Protein AF-A0A177LQ51-F1 (afdb_monomer)

Mean predicted aligned error: 3.75 Å

Nearest PDB structures (foldseek):
  4hxg-assembly2_H  TM=5.142E-01  e=7.189E-01  Pyrococcus horikoshii OT3
  6jld-assembly2_C  TM=3.040E-01  e=7.978E+00  Homo sapiens
  6ntr-assembly4_D  TM=2.019E-01  e=2.722E+00  Brucella abortus

pLDDT: mean 93.56, std 9.62, range [40.28, 98.75]

Secondary structure (DSSP, 8-state):
---TTS-BTTB--TT-GGGB-TTSSEEEEE-S-EESSTTSPEEEEEEEEETTEEEEEEEEE-S--EE-TTSSEEEEEEEEEETTTEEEEEEEEEETTTTEEEEEEEEES-EEEEEEETTEEEEEESSSSS-EEEEEETTTSPEEEEEE---

Solvent-accessible surface area (backbone atoms only — not comparable to full-atom values): 8293 Å² total; per-residue (Å²): 143,75,85,82,87,60,73,32,34,75,49,68,60,80,82,46,70,65,42,39,32,83,80,69,61,36,30,51,43,72,41,83,70,37,58,78,44,96,94,40,46,36,32,19,29,29,28,44,36,39,90,94,43,64,30,56,72,44,74,39,26,36,25,44,48,29,50,25,80,82,49,46,38,32,42,32,37,31,57,44,85,38,98,89,76,42,75,34,24,28,50,28,39,36,33,66,84,81,32,33,36,38,32,35,63,61,74,43,74,39,60,40,56,72,44,28,54,99,55,35,40,32,32,26,31,25,76,91,60,85,63,40,83,40,80,42,46,70,86,78,55,59,72,65,48,77,44,79,50,58,114

Foldseek 3Di:
DDDPPDDWQADDAQPDCQQAFPVRQKGKHFDPWDAPDVVHGTWAWIWIDGPNDTWTPDGIWTDDWGAENVRQKIWTWGWDQDPVPGIWTWIWIQGNVQQKIWTFPDIAHGWTWDYHYDQWTWTWGPVPPPIDTDTDGNVPTHTPDMDHIDD

Sequence (151 aa):
MADHLHPNPWNFHNTDKELASPNLLSKLVYYDLNEIAMGAPLGGPCCLEGNGEKVKVHNWCGGPPVWHTDAQLIAIPIWKRDPAKGTIQQLGIVDVKHRELKIYSKTFRVLDLQSFDKTIVHGVDSPIYNRETVSFDIETEKVESIIKLTN

Structure (mmCIF, N/CA/C/O backbone):
data_AF-A0A177LQ51-F1
#
_entry.id   AF-A0A177LQ51-F1
#
loop_
_atom_site.group_PDB
_atom_site.id
_atom_site.type_symbol
_atom_site.label_atom_id
_atom_site.label_alt_id
_atom_site.label_comp_id
_atom_site.label_asym_id
_atom_site.label_entity_id
_atom_site.label_seq_id
_atom_site.pdbx_PDB_ins_code
_atom_site.Cartn_x
_atom_site.Cartn_y
_atom_site.Cartn_z
_atom_site.occupancy
_atom_site.B_iso_or_equiv
_atom_site.auth_seq_id
_atom_site.auth_comp_id
_atom_site.auth_asym_id
_atom_site.auth_atom_id
_atom_site.pdbx_PDB_model_num
ATOM 1 N N . MET A 1 1 ? 3.454 16.523 -21.903 1.00 41.66 1 MET A N 1
ATOM 2 C CA . MET A 1 1 ? 2.055 16.693 -21.468 1.00 41.66 1 MET A CA 1
ATOM 3 C C . MET A 1 1 ? 1.582 15.340 -20.979 1.00 41.66 1 MET A C 1
ATOM 5 O O . MET A 1 1 ? 1.382 14.460 -21.803 1.00 41.66 1 MET A O 1
ATOM 9 N N . ALA A 1 2 ? 1.537 15.144 -19.665 1.00 40.28 2 ALA A N 1
ATOM 10 C CA . ALA A 1 2 ? 0.935 13.975 -19.037 1.00 40.28 2 ALA A CA 1
ATOM 11 C C . ALA A 1 2 ? -0.026 14.505 -17.971 1.00 40.28 2 ALA A C 1
ATOM 13 O O . ALA A 1 2 ? 0.291 15.464 -17.271 1.00 40.28 2 ALA A O 1
ATOM 14 N N . A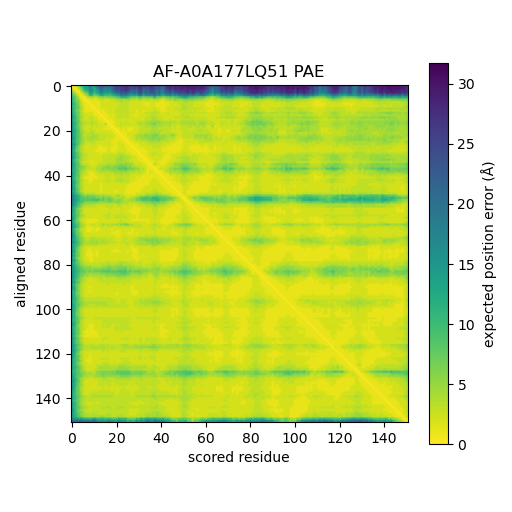SP A 1 3 ? -1.224 13.946 -17.970 1.00 43.84 3 ASP A N 1
ATOM 15 C CA . ASP A 1 3 ? -2.404 14.397 -17.245 1.00 43.84 3 ASP A CA 1
ATOM 16 C C . ASP A 1 3 ? -2.163 14.343 -15.723 1.00 43.84 3 ASP A C 1
ATOM 18 O O . ASP A 1 3 ? -2.094 13.269 -15.132 1.00 43.84 3 ASP A O 1
ATOM 22 N N . HIS A 1 4 ? -1.986 15.500 -15.078 1.00 46.41 4 HIS A N 1
ATOM 23 C CA . HIS A 1 4 ? -1.716 15.620 -13.636 1.00 46.41 4 HIS A CA 1
ATOM 24 C C . HIS A 1 4 ? -2.994 15.629 -12.775 1.00 46.41 4 HIS A C 1
ATOM 26 O O . HIS A 1 4 ? -2.972 16.141 -11.658 1.00 46.41 4 HIS A O 1
ATOM 32 N N . LEU A 1 5 ? -4.123 15.117 -13.274 1.00 63.06 5 LEU A N 1
ATOM 33 C CA . LEU A 1 5 ? -5.392 15.182 -12.539 1.00 63.06 5 LEU A CA 1
ATOM 34 C C . LEU A 1 5 ? -5.566 14.098 -11.464 1.00 63.06 5 LEU A C 1
ATOM 36 O O . LEU A 1 5 ? -6.473 14.229 -10.644 1.00 63.06 5 LEU A O 1
ATOM 40 N N . HIS A 1 6 ? -4.717 13.066 -11.439 1.00 78.81 6 HIS A N 1
ATOM 41 C CA . HIS A 1 6 ? -4.872 11.933 -10.525 1.00 78.81 6 HIS A CA 1
ATOM 42 C C . HIS A 1 6 ? -3.597 11.640 -9.716 1.00 78.81 6 HIS A C 1
ATOM 44 O O . HIS A 1 6 ? -2.491 11.748 -10.269 1.00 78.81 6 HIS A O 1
ATOM 50 N N . PRO A 1 7 ? -3.742 11.256 -8.429 1.00 91.50 7 PRO A N 1
ATOM 51 C CA . PRO A 1 7 ? -2.623 10.818 -7.603 1.00 91.50 7 PRO A CA 1
ATOM 52 C C . PRO A 1 7 ? -1.858 9.668 -8.263 1.00 91.50 7 PRO A C 1
ATOM 54 O O . PRO A 1 7 ? -2.459 8.760 -8.830 1.00 91.50 7 PRO A O 1
ATOM 57 N N . ASN A 1 8 ? -0.530 9.713 -8.206 1.00 94.88 8 ASN A N 1
ATOM 58 C CA . ASN A 1 8 ? 0.363 8.710 -8.794 1.00 94.88 8 ASN A CA 1
ATOM 59 C C . ASN A 1 8 ? 1.678 8.627 -7.993 1.00 94.88 8 ASN A C 1
ATOM 61 O O . ASN A 1 8 ? 1.906 9.478 -7.132 1.00 94.88 8 ASN A O 1
ATOM 65 N N . PRO A 1 9 ? 2.587 7.671 -8.271 1.00 96.50 9 PRO A N 1
ATOM 66 C CA . PRO A 1 9 ? 3.768 7.459 -7.431 1.00 96.50 9 PRO A CA 1
ATOM 67 C C . PRO A 1 9 ? 4.739 8.637 -7.295 1.00 96.50 9 PRO A C 1
ATOM 69 O O . PRO A 1 9 ? 5.522 8.662 -6.347 1.00 96.50 9 PRO A O 1
ATOM 72 N N . TRP A 1 10 ? 4.697 9.617 -8.200 1.00 96.31 10 TRP A N 1
ATOM 73 C CA . TRP A 1 10 ? 5.508 10.838 -8.132 1.00 96.31 10 TRP A CA 1
ATOM 74 C C . TRP A 1 10 ? 4.746 12.033 -7.558 1.00 96.31 10 TRP A C 1
ATOM 76 O O . TRP A 1 10 ? 5.365 13.037 -7.218 1.00 96.31 10 TRP A O 1
ATOM 86 N N . ASN A 1 11 ? 3.418 11.960 -7.474 1.00 94.44 11 ASN A N 1
ATOM 87 C CA . ASN A 1 11 ? 2.584 13.071 -7.042 1.00 94.44 11 ASN A CA 1
ATOM 88 C C . ASN A 1 11 ? 1.306 12.559 -6.368 1.00 94.44 11 ASN A C 1
ATOM 90 O O . ASN A 1 11 ? 0.331 12.241 -7.046 1.00 94.44 11 ASN A O 1
ATOM 94 N N . PHE A 1 12 ? 1.325 12.491 -5.040 1.00 94.69 12 PHE A N 1
ATOM 95 C CA . PHE A 1 12 ? 0.154 12.262 -4.198 1.00 94.69 12 PHE A CA 1
ATOM 96 C C . PHE A 1 12 ? 0.313 13.047 -2.893 1.00 94.69 12 PHE A C 1
ATOM 98 O O . PHE A 1 12 ? 1.432 13.332 -2.458 1.00 94.69 12 PHE A O 1
ATOM 105 N N . HIS A 1 13 ? -0.799 13.414 -2.268 1.00 93.31 13 HIS A N 1
ATOM 106 C CA . HIS A 1 13 ? -0.825 14.288 -1.106 1.00 93.31 13 HIS A CA 1
ATOM 107 C C . HIS A 1 13 ? -1.854 13.830 -0.068 1.00 93.31 13 HIS A C 1
ATOM 109 O O . HIS A 1 13 ? -2.876 13.231 -0.383 1.00 93.31 13 HIS A O 1
ATOM 115 N N . ASN A 1 14 ? -1.639 14.189 1.201 1.00 94.38 14 ASN A N 1
ATOM 116 C CA . ASN A 1 14 ? -2.536 13.836 2.314 1.00 94.38 14 ASN A CA 1
ATOM 117 C C . ASN A 1 14 ? -3.963 14.408 2.204 1.00 94.38 14 ASN A C 1
ATOM 119 O O . ASN A 1 14 ? -4.811 14.118 3.048 1.00 94.38 14 ASN A O 1
ATOM 123 N N . THR A 1 15 ? -4.213 15.268 1.219 1.00 92.00 15 THR A N 1
ATOM 124 C CA . THR A 1 15 ? -5.526 15.853 0.918 1.00 92.00 15 THR A CA 1
ATOM 125 C C . THR A 1 15 ? -6.290 15.082 -0.154 1.00 92.00 15 THR A C 1
ATOM 127 O O . THR A 1 15 ? -7.453 15.407 -0.394 1.00 92.00 15 THR A O 1
ATOM 130 N N . ASP A 1 16 ? -5.660 14.098 -0.799 1.00 91.44 16 ASP A N 1
ATOM 131 C CA . ASP A 1 16 ? -6.308 13.291 -1.827 1.00 91.44 16 ASP A CA 1
ATOM 132 C C . ASP A 1 16 ? -7.360 12.386 -1.177 1.00 91.44 16 ASP A C 1
ATOM 134 O O . ASP A 1 16 ? -7.158 11.813 -0.099 1.00 91.44 16 ASP A O 1
ATOM 138 N N . LYS A 1 17 ? -8.524 12.282 -1.822 1.00 88.69 17 LYS A N 1
ATOM 139 C CA . LYS A 1 17 ? -9.688 11.576 -1.263 1.00 88.69 17 LYS A CA 1
ATOM 140 C C . LYS A 1 17 ? -9.431 10.077 -1.154 1.00 88.69 17 LYS A C 1
ATOM 142 O O . LYS A 1 17 ? -9.984 9.423 -0.279 1.00 88.69 17 LYS A O 1
ATOM 147 N N . GLU A 1 18 ? -8.567 9.568 -2.018 1.00 87.00 18 GLU A N 1
ATOM 148 C CA . GLU A 1 18 ? -8.148 8.182 -2.149 1.00 87.00 18 GLU A CA 1
ATOM 149 C C . GLU A 1 18 ? -7.387 7.680 -0.910 1.00 87.00 18 GLU A C 1
ATOM 151 O O . GLU A 1 18 ? -7.347 6.476 -0.668 1.00 87.00 18 GLU A O 1
ATOM 156 N N . LEU A 1 19 ? -6.828 8.575 -0.080 1.00 90.94 19 LEU A N 1
ATOM 157 C CA . LEU A 1 19 ? -6.210 8.186 1.193 1.00 90.94 19 LEU A CA 1
ATOM 158 C C . LEU A 1 19 ? -7.239 7.951 2.305 1.00 90.94 19 LEU A C 1
ATOM 160 O O . LEU A 1 19 ? -6.914 7.285 3.295 1.00 90.94 19 LEU A O 1
ATOM 164 N N . ALA A 1 20 ? -8.461 8.471 2.168 1.00 94.38 20 ALA A N 1
ATOM 165 C CA . ALA A 1 20 ? -9.538 8.229 3.115 1.00 94.38 20 ALA A CA 1
ATOM 166 C C . ALA A 1 20 ? -10.234 6.894 2.826 1.00 94.38 20 ALA A C 1
ATOM 168 O O . ALA A 1 20 ? -10.469 6.514 1.681 1.00 94.38 20 ALA A O 1
ATOM 169 N N . SER A 1 21 ? -10.594 6.191 3.894 1.00 94.12 21 SER A N 1
ATOM 170 C CA . SER A 1 21 ? -11.406 4.980 3.812 1.00 94.12 21 SER A CA 1
ATOM 171 C C . SER A 1 21 ? -12.768 5.250 3.155 1.00 94.12 21 SER A C 1
ATOM 173 O O . SER A 1 21 ? -13.337 6.326 3.357 1.00 94.12 21 SER A O 1
ATOM 175 N N . PRO A 1 22 ? -13.360 4.263 2.454 1.00 92.88 22 PRO A N 1
ATOM 176 C CA . PRO A 1 22 ? -14.696 4.390 1.864 1.00 92.88 22 PRO A CA 1
ATOM 177 C C . PRO A 1 22 ? -15.802 4.826 2.840 1.00 92.88 22 PRO A C 1
ATOM 179 O O . PRO A 1 22 ? -16.771 5.459 2.432 1.00 92.88 22 PRO A O 1
ATOM 182 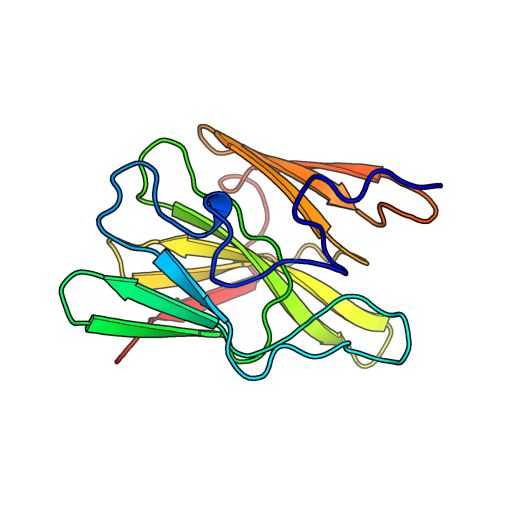N N . ASN A 1 23 ? -15.664 4.505 4.132 1.00 91.94 23 ASN A N 1
ATOM 183 C CA . ASN A 1 23 ? -16.613 4.884 5.186 1.00 91.94 23 ASN A CA 1
ATOM 184 C C . ASN A 1 23 ? -16.240 6.184 5.928 1.00 91.94 23 ASN A C 1
ATOM 186 O O . ASN A 1 23 ? -16.960 6.583 6.841 1.00 91.94 23 ASN A O 1
ATOM 190 N N . LEU A 1 24 ? -15.136 6.837 5.544 1.00 90.94 24 LEU A N 1
ATOM 191 C CA . LEU A 1 24 ? -14.616 8.089 6.105 1.00 90.94 24 LEU A CA 1
ATOM 192 C C . LEU A 1 24 ? -14.233 8.041 7.598 1.00 90.94 24 LEU A C 1
ATOM 194 O O . LEU A 1 24 ? -14.044 9.091 8.211 1.00 90.94 24 LEU A O 1
ATOM 198 N N . LEU A 1 25 ? -14.087 6.852 8.192 1.00 92.38 25 LEU A N 1
ATOM 199 C CA . LEU A 1 25 ? -13.728 6.698 9.612 1.00 92.38 25 LEU A CA 1
ATOM 200 C C . LEU A 1 25 ? -12.216 6.732 9.857 1.00 92.38 25 LEU A C 1
ATOM 202 O O . LEU A 1 25 ? -11.764 7.118 10.937 1.00 92.38 25 LEU A O 1
ATOM 206 N N . SER A 1 26 ? -11.446 6.339 8.845 1.00 93.94 26 SER A N 1
ATOM 207 C CA . SER A 1 26 ? -9.987 6.269 8.889 1.00 93.94 26 SER A CA 1
ATOM 208 C C . SER A 1 26 ? -9.364 6.850 7.622 1.00 93.94 26 SER A C 1
ATOM 210 O O . SER A 1 26 ? -9.998 6.896 6.566 1.00 93.94 26 SER A O 1
ATOM 212 N N . LYS A 1 27 ? -8.099 7.256 7.703 1.00 95.94 27 LYS A N 1
ATOM 213 C CA . LYS A 1 27 ? -7.286 7.677 6.559 1.00 95.94 27 LYS A CA 1
ATOM 214 C C . LYS A 1 27 ? -5.829 7.272 6.742 1.00 95.94 27 LYS A C 1
ATOM 216 O O . LYS A 1 27 ? -5.356 7.138 7.870 1.00 95.94 27 LYS A O 1
ATOM 221 N N . LEU A 1 28 ? -5.112 7.123 5.637 1.00 96.50 28 LEU A N 1
ATOM 222 C CA . LEU A 1 28 ? -3.654 7.085 5.667 1.00 96.50 28 LEU A CA 1
ATOM 223 C C . LEU A 1 28 ? -3.087 8.504 5.635 1.00 96.50 28 LEU A C 1
ATOM 225 O O . LEU A 1 28 ? -3.606 9.378 4.945 1.00 96.50 28 LEU A O 1
ATOM 229 N N . VAL A 1 29 ? -2.017 8.726 6.392 1.00 96.81 29 VAL A N 1
ATOM 230 C CA . VAL A 1 29 ? -1.291 9.996 6.438 1.00 96.81 29 VAL A CA 1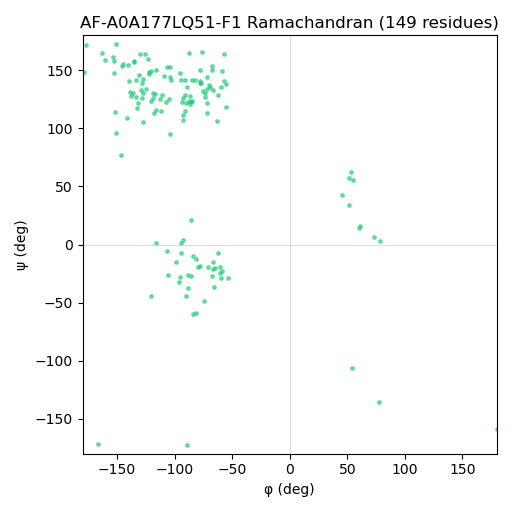
ATOM 231 C C . VAL A 1 29 ? 0.193 9.720 6.287 1.00 96.81 29 VAL A C 1
ATOM 233 O O . VAL A 1 29 ? 0.793 8.988 7.078 1.00 96.81 29 VAL A O 1
ATOM 236 N N . TYR A 1 30 ? 0.777 10.316 5.257 1.00 97.31 30 TYR A N 1
ATOM 237 C CA . TYR A 1 30 ? 2.202 10.269 4.983 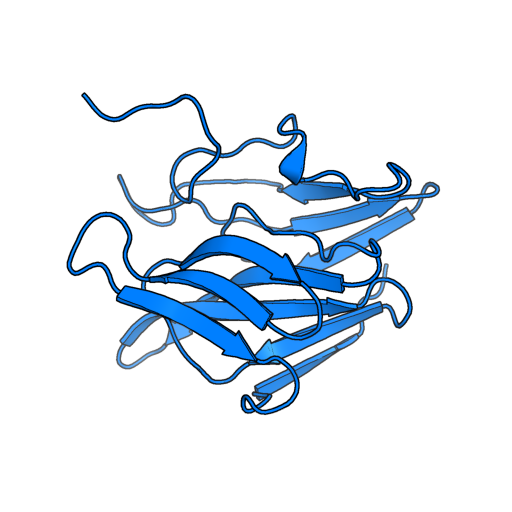1.00 97.31 30 TYR A CA 1
ATOM 238 C C . TYR A 1 30 ? 2.906 11.442 5.655 1.00 97.31 30 TYR A C 1
ATOM 240 O O . TYR A 1 30 ? 2.402 12.565 5.694 1.00 97.31 30 TYR A O 1
ATOM 248 N N . TYR A 1 31 ? 4.089 11.168 6.178 1.00 95.9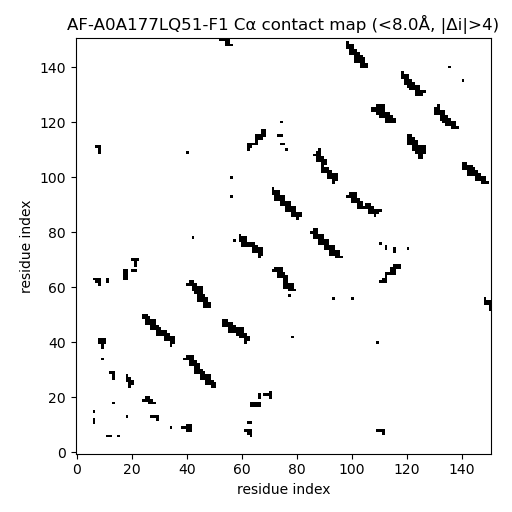4 31 TYR A N 1
ATOM 249 C CA . TYR A 1 31 ? 4.965 12.130 6.828 1.00 95.94 31 TYR A CA 1
ATOM 250 C C . TYR A 1 31 ? 6.299 12.133 6.098 1.00 95.94 31 TYR A C 1
ATOM 252 O O . TYR A 1 31 ? 6.684 11.102 5.551 1.00 95.94 31 TYR A O 1
ATOM 260 N N . ASP A 1 32 ? 6.975 13.282 6.070 1.00 94.69 32 ASP A N 1
ATOM 261 C CA . ASP A 1 32 ? 8.290 13.446 5.437 1.00 94.69 32 ASP A CA 1
ATOM 262 C C . ASP A 1 32 ? 8.366 12.789 4.046 1.00 94.69 32 ASP A C 1
ATOM 264 O O . ASP A 1 32 ? 9.328 12.093 3.708 1.00 94.69 32 ASP A O 1
ATOM 268 N N . LEU A 1 33 ? 7.304 12.971 3.255 1.00 94.56 33 LEU A N 1
ATOM 269 C CA . LEU A 1 33 ? 7.173 12.386 1.930 1.00 94.56 33 LEU A CA 1
ATOM 270 C C . LEU A 1 33 ? 8.128 13.105 0.977 1.00 94.56 33 LEU A C 1
ATOM 272 O O . LEU A 1 33 ? 7.958 14.288 0.697 1.00 94.56 33 LEU A O 1
ATOM 276 N N . ASN A 1 34 ? 9.139 12.389 0.498 1.00 94.81 34 ASN A N 1
ATOM 277 C CA . ASN A 1 34 ? 10.185 12.937 -0.357 1.00 94.81 34 ASN A CA 1
ATOM 278 C C . ASN A 1 34 ? 10.461 11.988 -1.523 1.00 94.81 34 ASN A C 1
ATOM 280 O O . ASN A 1 34 ? 10.210 10.786 -1.424 1.00 94.81 34 ASN A O 1
ATOM 284 N N . GLU A 1 35 ? 11.014 12.504 -2.617 1.00 95.25 35 GLU A N 1
ATOM 285 C CA . GLU A 1 35 ? 11.516 11.649 -3.693 1.00 95.25 35 GLU A CA 1
ATOM 286 C C . GLU A 1 35 ? 12.622 10.721 -3.158 1.00 95.25 35 GLU A C 1
ATOM 288 O O . GLU A 1 35 ? 13.527 11.157 -2.443 1.00 95.25 35 GLU A O 1
ATOM 293 N N . ILE A 1 36 ? 12.587 9.433 -3.517 1.00 91.62 36 ILE A N 1
ATOM 294 C CA . ILE A 1 36 ? 13.618 8.470 -3.077 1.00 91.62 36 ILE A CA 1
ATOM 295 C C . ILE A 1 36 ? 15.006 8.762 -3.679 1.00 91.62 36 ILE A C 1
ATOM 297 O O . ILE A 1 36 ? 16.025 8.285 -3.173 1.00 91.62 36 ILE A O 1
ATOM 301 N N . ALA A 1 37 ? 15.021 9.501 -4.787 1.00 89.81 37 ALA A N 1
ATOM 302 C CA . ALA A 1 37 ? 16.152 10.067 -5.511 1.00 89.81 37 ALA A CA 1
ATOM 303 C C . ALA A 1 37 ? 15.605 11.163 -6.443 1.00 89.81 37 ALA A C 1
ATOM 305 O O . ALA A 1 37 ? 14.409 11.192 -6.701 1.00 89.81 37 ALA A O 1
ATOM 306 N N . MET A 1 38 ? 16.460 12.031 -6.982 1.00 89.25 38 MET A N 1
ATOM 307 C CA . MET A 1 38 ? 16.024 13.127 -7.858 1.00 89.25 38 MET A CA 1
ATOM 308 C C . MET A 1 38 ? 15.197 12.617 -9.055 1.00 89.25 38 MET A C 1
ATOM 310 O O . MET A 1 38 ? 15.704 11.842 -9.869 1.00 89.25 38 MET A O 1
ATOM 314 N N . GLY A 1 39 ? 13.933 13.044 -9.146 1.00 89.62 39 GLY A N 1
ATOM 315 C CA . GLY A 1 39 ? 12.975 12.628 -10.180 1.00 89.62 39 GLY A CA 1
ATOM 316 C C . GLY A 1 39 ? 12.427 11.202 -10.026 1.00 89.62 39 GLY A C 1
ATOM 317 O O . GLY A 1 39 ? 11.736 10.694 -10.914 1.00 89.62 39 GLY A O 1
ATOM 318 N N . ALA A 1 40 ? 12.746 10.523 -8.925 1.00 92.94 40 ALA A N 1
ATOM 319 C CA . ALA A 1 40 ? 12.216 9.208 -8.598 1.00 92.94 40 ALA A CA 1
ATOM 320 C C . ALA A 1 40 ? 10.884 9.327 -7.829 1.00 92.94 40 ALA A C 1
ATOM 322 O O . ALA A 1 40 ? 10.558 10.403 -7.328 1.00 92.94 40 ALA A O 1
ATOM 323 N N . PRO A 1 41 ? 10.104 8.236 -7.718 1.00 96.56 41 PRO A N 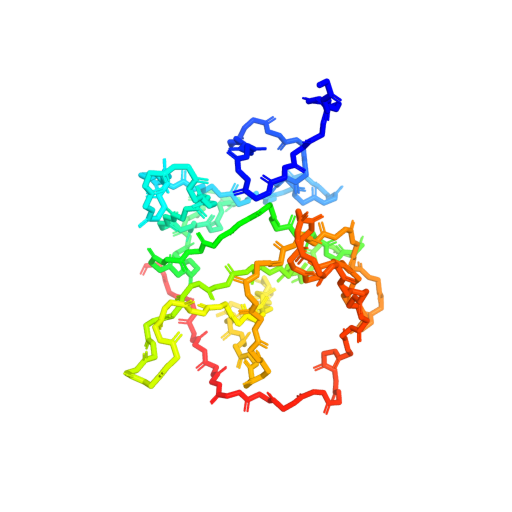1
ATOM 324 C CA . PRO A 1 41 ? 8.852 8.254 -6.970 1.00 96.56 41 PRO A CA 1
ATOM 325 C C . PRO A 1 41 ? 9.030 8.673 -5.507 1.00 96.56 41 PRO A C 1
ATOM 327 O O . PRO A 1 41 ? 10.124 8.606 -4.937 1.00 96.56 41 PRO A O 1
ATOM 330 N N . LEU A 1 42 ? 7.920 9.034 -4.874 1.00 97.56 42 LEU A N 1
ATOM 331 C CA . LEU A 1 42 ? 7.890 9.459 -3.485 1.00 97.56 42 LEU A CA 1
ATOM 332 C C . LEU A 1 42 ? 7.964 8.269 -2.514 1.00 97.56 42 LEU A C 1
ATOM 334 O O . LEU A 1 42 ? 7.491 7.156 -2.779 1.00 97.56 42 LEU A O 1
ATOM 338 N N . GLY A 1 43 ? 8.541 8.521 -1.343 1.00 97.50 43 GLY A N 1
ATOM 339 C CA . GLY A 1 43 ? 8.543 7.598 -0.223 1.00 97.50 43 GLY A CA 1
ATOM 340 C C . GLY A 1 43 ? 8.654 8.312 1.120 1.00 97.50 43 GLY A C 1
ATOM 341 O O . GLY A 1 43 ? 9.306 9.347 1.232 1.00 97.50 43 GLY A O 1
ATOM 342 N N . GLY A 1 44 ? 8.028 7.750 2.150 1.00 97.50 44 GLY A N 1
ATOM 343 C CA . GLY A 1 44 ? 8.092 8.298 3.506 1.00 97.50 44 GLY A CA 1
ATOM 344 C C . GLY A 1 44 ? 7.354 7.439 4.533 1.00 97.50 44 GLY A C 1
ATOM 345 O O . GLY A 1 44 ? 6.683 6.470 4.158 1.00 97.50 44 GLY A O 1
ATOM 346 N N . PRO A 1 45 ? 7.481 7.749 5.833 1.00 97.75 45 PRO A N 1
ATOM 347 C CA . PRO A 1 45 ? 6.671 7.127 6.870 1.00 97.75 45 PRO A CA 1
ATOM 348 C C . PRO A 1 45 ? 5.172 7.306 6.619 1.00 97.75 45 PRO A C 1
ATOM 350 O O . PRO A 1 45 ? 4.717 8.380 6.233 1.00 97.75 45 PRO A O 1
ATOM 353 N N . CYS A 1 46 ? 4.390 6.267 6.900 1.00 97.69 46 CYS A N 1
ATOM 354 C CA . CYS A 1 46 ? 2.935 6.305 6.776 1.00 97.69 46 CYS A CA 1
ATOM 355 C C . CYS A 1 46 ? 2.272 5.827 8.069 1.00 97.69 46 CYS A C 1
ATOM 357 O O . CYS A 1 46 ? 2.716 4.853 8.686 1.00 97.69 46 CYS A O 1
ATOM 359 N N . CYS A 1 47 ? 1.205 6.512 8.474 1.00 97.25 47 CYS A N 1
ATOM 360 C CA . CYS A 1 47 ? 0.373 6.153 9.616 1.00 97.25 47 CYS A CA 1
ATOM 361 C C . CYS A 1 47 ? -1.084 5.969 9.189 1.00 97.25 47 CYS A C 1
ATOM 363 O O . CYS A 1 47 ? -1.576 6.679 8.316 1.00 97.25 47 CYS A O 1
ATOM 365 N N . LEU A 1 48 ? -1.772 5.046 9.852 1.00 96.62 48 LEU A N 1
ATOM 366 C CA . LEU A 1 48 ? -3.220 4.924 9.830 1.00 96.62 48 LEU A CA 1
ATOM 367 C C . LEU A 1 48 ? -3.791 5.776 10.965 1.00 96.62 48 LEU A C 1
ATOM 369 O O . LEU A 1 48 ? -3.444 5.572 12.128 1.00 96.62 48 LEU A O 1
ATOM 373 N N . GLU A 1 49 ? -4.652 6.727 10.622 1.00 95.19 49 GLU A N 1
ATOM 374 C CA . GLU A 1 49 ? -5.303 7.633 11.567 1.00 95.19 49 GLU A CA 1
ATOM 375 C C . GLU A 1 49 ? -6.819 7.457 11.512 1.00 95.19 49 GLU A C 1
ATOM 377 O O . GLU A 1 49 ? -7.408 7.474 10.431 1.00 95.19 49 GLU A O 1
ATOM 382 N N . GLY A 1 50 ? -7.455 7.301 12.672 1.00 90.06 50 GLY A N 1
ATOM 383 C CA . GLY A 1 50 ? -8.903 7.122 12.791 1.00 90.06 50 GLY A CA 1
ATOM 384 C C . GLY A 1 50 ? -9.338 7.011 14.250 1.00 90.06 50 GLY A C 1
ATOM 385 O O . GLY A 1 50 ? -8.576 6.540 15.091 1.00 90.06 50 GLY A O 1
ATOM 386 N N . ASN A 1 51 ? -10.551 7.472 14.573 1.00 83.06 51 ASN A N 1
ATOM 387 C CA . ASN A 1 51 ? -11.128 7.425 15.931 1.00 83.06 51 ASN A CA 1
ATOM 388 C C . ASN A 1 51 ? -10.226 7.996 17.053 1.00 83.06 51 ASN A C 1
ATOM 390 O O . ASN A 1 51 ? -10.251 7.513 18.181 1.00 83.06 51 ASN A O 1
ATOM 394 N N . GLY A 1 52 ? -9.428 9.027 16.752 1.00 83.31 52 GLY A N 1
ATOM 395 C CA . GLY A 1 52 ? -8.508 9.649 17.716 1.00 83.31 52 GLY A CA 1
ATOM 396 C C . GLY A 1 52 ? -7.210 8.871 17.955 1.00 83.31 52 GLY A C 1
ATOM 397 O O . GLY A 1 52 ? -6.388 9.295 18.763 1.00 83.31 52 GLY A O 1
ATOM 398 N N . GLU A 1 53 ? -7.000 7.765 17.242 1.00 89.00 53 GLU A N 1
ATOM 399 C CA . GLU A 1 53 ? -5.773 6.982 17.287 1.00 89.00 53 GLU A CA 1
ATOM 400 C C . GLU A 1 53 ? -4.908 7.210 16.047 1.00 89.00 53 GLU A C 1
ATOM 402 O O . GLU A 1 53 ? -5.398 7.503 14.952 1.00 89.00 53 GLU A O 1
ATOM 407 N N . LYS A 1 54 ? -3.600 7.027 16.238 1.00 94.06 54 LYS A N 1
ATOM 408 C CA . LYS A 1 54 ? -2.587 7.058 15.190 1.00 94.06 54 LYS A CA 1
ATOM 409 C C . LYS A 1 54 ? -1.681 5.848 15.354 1.00 94.06 54 LYS A C 1
ATOM 411 O O . LYS A 1 54 ? -0.973 5.746 16.350 1.00 94.06 54 LYS A O 1
ATOM 416 N N . VAL A 1 55 ? -1.675 4.983 14.346 1.00 95.31 55 VAL A N 1
ATOM 417 C CA . VAL A 1 55 ? -0.872 3.760 14.316 1.00 95.31 55 VAL A CA 1
ATOM 418 C C . VAL A 1 55 ? 0.123 3.864 13.167 1.00 95.31 55 VAL A C 1
ATOM 420 O O . VAL A 1 55 ? -0.265 4.146 12.032 1.00 95.31 55 VAL A O 1
ATOM 423 N N . LYS A 1 56 ? 1.411 3.616 13.407 1.00 97.25 56 LYS A N 1
ATOM 424 C CA . LYS A 1 56 ? 2.397 3.602 12.318 1.00 97.25 56 LYS A CA 1
ATOM 425 C C . LYS A 1 56 ? 2.240 2.336 11.475 1.00 97.25 56 LYS A C 1
ATOM 427 O O . LYS A 1 56 ? 2.318 1.240 12.016 1.00 97.25 56 LYS A O 1
ATOM 432 N N . VAL A 1 57 ? 2.099 2.489 10.158 1.00 97.69 57 VAL A N 1
ATOM 433 C CA . VAL A 1 57 ? 2.045 1.369 9.204 1.00 97.69 57 VAL A CA 1
ATOM 434 C C . VAL A 1 57 ? 3.455 0.887 8.878 1.00 97.69 57 VAL A C 1
ATOM 436 O O . VAL A 1 57 ? 3.796 -0.266 9.122 1.00 97.69 57 VAL A O 1
ATOM 439 N N . HIS A 1 58 ? 4.302 1.774 8.352 1.00 97.94 58 HIS A N 1
ATOM 440 C CA . HIS A 1 58 ? 5.692 1.463 8.020 1.00 97.94 58 HIS A CA 1
ATOM 441 C C . HIS A 1 58 ? 6.520 2.752 7.903 1.00 97.94 58 HIS A C 1
ATOM 443 O O . HIS A 1 58 ? 5.978 3.840 7.705 1.00 97.94 58 HIS A O 1
ATOM 449 N N . ASN A 1 59 ? 7.846 2.640 8.032 1.00 97.06 59 ASN A N 1
ATOM 450 C CA . ASN A 1 59 ? 8.753 3.796 7.966 1.00 97.06 59 ASN A CA 1
ATOM 451 C C . ASN A 1 59 ? 9.018 4.279 6.530 1.00 97.06 59 ASN A C 1
ATOM 453 O O . ASN A 1 59 ? 9.522 5.381 6.347 1.00 97.06 59 ASN A O 1
ATOM 457 N N . TRP A 1 60 ? 8.750 3.447 5.522 1.00 97.38 60 TRP A N 1
ATOM 458 C CA . TRP A 1 60 ? 9.103 3.746 4.135 1.00 97.38 60 TRP A CA 1
ATOM 459 C C . TRP A 1 60 ? 8.068 3.173 3.163 1.00 97.38 60 TRP A C 1
ATOM 461 O O . TRP A 1 60 ? 8.247 2.108 2.574 1.00 97.38 60 TRP A O 1
ATOM 471 N N . CYS A 1 61 ? 6.934 3.857 3.068 1.00 98.25 61 CYS A N 1
ATOM 472 C CA . CYS A 1 61 ? 5.854 3.547 2.139 1.00 98.25 61 CYS A CA 1
ATOM 473 C C . CYS A 1 61 ? 6.004 4.373 0.863 1.00 98.25 61 CYS A C 1
ATOM 475 O O . CYS A 1 61 ? 6.356 5.548 0.936 1.00 98.25 61 CYS A O 1
ATOM 477 N N . GLY A 1 62 ? 5.699 3.772 -0.283 1.00 97.44 62 GLY A N 1
ATOM 478 C CA . GLY A 1 62 ? 5.339 4.496 -1.501 1.00 97.44 62 GLY A CA 1
ATOM 479 C C . GLY A 1 62 ? 3.831 4.751 -1.550 1.00 97.44 62 GLY A C 1
ATOM 480 O O . GLY A 1 62 ? 3.112 4.468 -0.587 1.00 97.44 62 GLY A O 1
ATOM 481 N N . GLY A 1 63 ? 3.340 5.265 -2.671 1.00 94.50 63 GLY A N 1
ATOM 482 C CA . GLY A 1 63 ? 1.915 5.514 -2.857 1.00 94.50 63 GLY A CA 1
ATOM 483 C C . GLY A 1 63 ? 1.534 5.802 -4.312 1.00 94.50 63 GLY A C 1
ATOM 484 O O . GLY A 1 63 ? 2.390 5.655 -5.183 1.00 94.50 63 GLY A O 1
ATOM 485 N N . PRO A 1 64 ? 0.274 6.208 -4.551 1.00 95.38 64 PRO A N 1
ATOM 486 C CA . PRO A 1 64 ? -0.798 6.232 -3.554 1.00 95.38 64 PRO A CA 1
ATOM 487 C C . PRO A 1 64 ? -1.206 4.807 -3.111 1.00 95.38 64 PRO A C 1
ATOM 489 O O . PRO A 1 64 ? -0.991 3.838 -3.843 1.00 95.38 64 PRO A O 1
ATOM 492 N N . PRO A 1 65 ? -1.741 4.644 -1.890 1.00 97.12 65 PRO A N 1
ATOM 493 C CA . PRO A 1 65 ? -2.356 3.394 -1.459 1.00 97.12 65 PRO A CA 1
ATOM 494 C C . PRO A 1 65 ? -3.750 3.241 -2.085 1.00 97.12 65 PRO A C 1
ATOM 496 O O . PRO A 1 65 ? -4.338 4.217 -2.545 1.00 97.12 65 PRO A O 1
ATOM 499 N N . VAL A 1 66 ? -4.317 2.035 -2.033 1.00 97.44 66 VAL A N 1
ATOM 500 C CA . VAL A 1 66 ? -5.720 1.796 -2.410 1.00 97.44 66 VAL A CA 1
ATOM 501 C C . VAL A 1 66 ? -6.460 1.054 -1.305 1.00 97.44 66 VAL A C 1
ATOM 503 O O . VAL A 1 66 ? -5.994 0.041 -0.779 1.00 97.44 66 VAL A O 1
ATOM 506 N N . TRP A 1 67 ? -7.628 1.573 -0.939 1.00 97.88 67 TRP A N 1
ATOM 507 C CA . TRP A 1 67 ? -8.527 0.923 0.006 1.00 97.88 67 TRP A CA 1
ATOM 508 C C . TRP A 1 67 ? -9.295 -0.205 -0.667 1.00 97.88 67 TRP A C 1
ATOM 510 O O . TRP A 1 67 ? -9.781 -0.056 -1.789 1.00 97.88 67 TRP A O 1
ATOM 520 N N . HIS A 1 68 ? -9.467 -1.308 0.056 1.00 97.44 68 HIS A N 1
ATOM 521 C CA . HIS A 1 68 ? -10.463 -2.300 -0.307 1.00 97.44 68 HIS A CA 1
ATOM 522 C C . HIS A 1 68 ? -11.874 -1.724 -0.131 1.00 97.44 68 HIS A C 1
ATOM 524 O O . HIS A 1 68 ? -12.121 -0.891 0.749 1.00 97.44 68 HIS A O 1
ATOM 530 N N . THR A 1 69 ? -12.823 -2.190 -0.944 1.00 92.31 69 THR A N 1
ATOM 531 C CA . THR A 1 69 ? -14.193 -1.650 -1.001 1.00 92.31 69 THR A CA 1
ATOM 532 C C . THR A 1 69 ? -14.963 -1.703 0.325 1.00 92.31 69 THR A C 1
ATOM 534 O O . THR A 1 69 ? -15.891 -0.924 0.518 1.00 92.31 69 THR A O 1
ATOM 537 N N . ASP A 1 70 ? -14.588 -2.590 1.252 1.00 93.00 70 ASP A N 1
ATOM 538 C CA . ASP A 1 70 ? -15.210 -2.719 2.583 1.00 93.00 70 ASP A CA 1
ATOM 539 C C . ASP A 1 70 ? -14.527 -1.888 3.690 1.00 93.00 70 ASP A C 1
ATOM 541 O O . ASP A 1 70 ? -14.912 -1.972 4.861 1.00 93.00 70 ASP A O 1
ATOM 545 N N . ALA A 1 71 ? -13.513 -1.092 3.333 1.00 93.31 71 ALA A N 1
ATOM 546 C CA . ALA A 1 71 ? -12.709 -0.285 4.248 1.00 93.31 71 ALA A CA 1
ATOM 547 C C . ALA A 1 71 ? -11.939 -1.069 5.337 1.00 93.31 71 ALA A C 1
ATOM 549 O O . ALA A 1 71 ? -11.479 -0.460 6.303 1.00 93.31 71 ALA A O 1
ATOM 550 N N . GLN A 1 72 ? -11.796 -2.396 5.227 1.00 94.69 72 GLN A N 1
ATOM 551 C CA . GLN A 1 72 ? -11.075 -3.217 6.214 1.00 94.69 72 GLN A CA 1
ATOM 552 C C . GLN A 1 72 ? -9.617 -3.467 5.840 1.00 94.69 72 GLN A C 1
ATOM 554 O O . GLN A 1 72 ? -8.784 -3.666 6.726 1.00 94.69 72 GLN A O 1
ATOM 559 N N . LEU A 1 73 ? -9.311 -3.456 4.543 1.00 97.56 73 LEU A N 1
ATOM 560 C CA . LEU A 1 73 ? -7.975 -3.715 4.025 1.00 97.56 73 LEU A CA 1
ATOM 561 C C . LEU A 1 73 ? -7.457 -2.525 3.220 1.00 97.56 73 LEU A C 1
ATOM 563 O O . LEU A 1 73 ? -8.224 -1.808 2.575 1.00 97.56 73 LEU A O 1
ATOM 567 N N . ILE A 1 74 ? -6.139 -2.344 3.230 1.00 98.19 74 ILE A N 1
ATOM 568 C CA . ILE A 1 74 ? -5.459 -1.323 2.433 1.00 98.19 74 ILE A CA 1
ATOM 569 C C . ILE A 1 74 ? -4.264 -1.955 1.747 1.00 98.19 74 ILE A C 1
ATOM 571 O O . ILE A 1 74 ? -3.417 -2.541 2.420 1.00 98.19 74 ILE A O 1
ATOM 575 N N . ALA A 1 75 ? -4.168 -1.798 0.434 1.00 98.56 75 ALA A N 1
ATOM 576 C CA . ALA A 1 75 ? -2.969 -2.143 -0.304 1.00 98.56 75 ALA A CA 1
ATOM 577 C C . ALA A 1 75 ? -2.047 -0.926 -0.393 1.00 98.56 75 ALA A C 1
ATOM 579 O O . ALA A 1 75 ? -2.473 0.168 -0.763 1.00 98.56 75 ALA A O 1
ATOM 580 N N . ILE A 1 76 ? -0.783 -1.112 -0.021 1.00 98.50 76 ILE A N 1
ATOM 581 C CA . ILE A 1 76 ? 0.199 -0.034 0.081 1.00 98.50 76 ILE A CA 1
ATOM 582 C C . ILE A 1 76 ? 1.560 -0.489 -0.467 1.00 98.50 76 ILE A C 1
ATOM 584 O O . ILE A 1 76 ? 2.047 -1.556 -0.082 1.00 98.50 76 ILE A O 1
ATOM 588 N N . PRO A 1 77 ? 2.211 0.290 -1.350 1.00 98.44 77 PRO A N 1
ATOM 589 C CA . PRO A 1 77 ? 3.575 -0.003 -1.772 1.00 98.44 77 PRO A CA 1
ATOM 590 C C . PRO A 1 77 ? 4.560 0.221 -0.622 1.00 98.44 77 PRO A C 1
ATOM 592 O O . PRO A 1 77 ? 4.510 1.244 0.062 1.00 98.44 77 PRO A O 1
ATOM 595 N N . ILE A 1 78 ? 5.500 -0.701 -0.427 1.00 98.44 78 ILE A N 1
ATOM 596 C CA . ILE A 1 78 ? 6.540 -0.599 0.603 1.00 98.44 78 ILE A CA 1
ATOM 597 C C . ILE A 1 78 ? 7.907 -0.631 -0.058 1.00 98.44 78 ILE A C 1
ATOM 599 O O . ILE A 1 78 ? 8.241 -1.582 -0.761 1.00 98.44 78 ILE A O 1
ATOM 603 N N . TRP A 1 79 ? 8.709 0.401 0.193 1.00 97.88 79 TRP A N 1
ATOM 604 C CA . TRP A 1 79 ? 10.087 0.464 -0.271 1.00 97.88 79 TRP A CA 1
ATOM 605 C C . TRP A 1 79 ? 10.995 -0.412 0.592 1.00 97.88 79 TRP A C 1
ATOM 607 O O . TRP A 1 79 ? 10.914 -0.411 1.823 1.00 97.88 79 TRP A O 1
ATOM 617 N N . LYS A 1 80 ? 11.917 -1.118 -0.061 1.00 95.75 80 LYS A N 1
ATOM 618 C CA . LYS A 1 80 ? 12.938 -1.948 0.580 1.00 95.75 80 LYS A CA 1
ATOM 619 C C . LYS A 1 80 ? 14.270 -1.790 -0.142 1.00 95.75 80 LYS A C 1
ATOM 621 O O . LYS A 1 80 ? 14.328 -1.708 -1.369 1.00 95.75 80 LYS A O 1
ATOM 626 N N . ARG A 1 81 ? 15.359 -1.756 0.631 1.00 95.06 81 ARG A N 1
ATOM 627 C CA . ARG A 1 81 ? 16.716 -1.896 0.094 1.00 95.06 81 ARG A CA 1
ATOM 628 C C . ARG A 1 81 ? 17.037 -3.381 -0.027 1.00 95.06 81 ARG A C 1
ATOM 630 O O . ARG A 1 81 ? 16.979 -4.112 0.957 1.00 95.06 81 ARG A O 1
ATOM 637 N N . ASP A 1 82 ? 17.389 -3.797 -1.228 1.00 93.44 82 ASP A N 1
ATOM 638 C CA . ASP A 1 82 ? 17.890 -5.120 -1.556 1.00 93.44 82 ASP A CA 1
ATOM 639 C C . ASP A 1 82 ? 19.365 -4.992 -1.985 1.00 93.44 82 ASP A C 1
ATOM 641 O O . ASP A 1 82 ? 19.671 -4.205 -2.886 1.00 93.44 82 ASP A O 1
ATOM 645 N N . PRO A 1 83 ? 20.304 -5.728 -1.364 1.00 89.75 83 PRO A N 1
ATOM 646 C CA . PRO A 1 83 ? 21.726 -5.614 -1.692 1.00 89.75 83 PRO A CA 1
ATOM 647 C C . PRO A 1 83 ? 22.076 -5.945 -3.150 1.00 89.75 83 PRO A C 1
ATOM 649 O O . PRO A 1 83 ? 23.057 -5.418 -3.666 1.00 89.75 83 PRO A O 1
ATOM 652 N N . ALA A 1 84 ? 21.301 -6.809 -3.811 1.00 91.56 84 ALA A N 1
ATOM 653 C CA . ALA A 1 84 ? 21.555 -7.244 -5.183 1.00 91.56 84 ALA A CA 1
ATOM 654 C C . ALA A 1 84 ? 20.755 -6.439 -6.217 1.00 91.56 84 ALA A C 1
ATOM 656 O O . ALA A 1 84 ? 21.219 -6.244 -7.338 1.00 91.56 84 ALA A O 1
ATOM 657 N N . LYS A 1 85 ? 19.552 -5.981 -5.857 1.00 90.12 85 LYS A N 1
ATOM 658 C CA . LYS A 1 85 ? 18.617 -5.307 -6.775 1.00 90.12 85 LYS A CA 1
ATOM 659 C C . LYS A 1 85 ? 18.508 -3.796 -6.558 1.00 90.12 85 LYS A C 1
ATOM 661 O O . LYS A 1 85 ? 17.835 -3.120 -7.330 1.00 90.12 85 LYS A O 1
ATOM 666 N N . GLY A 1 86 ? 19.155 -3.252 -5.529 1.00 92.88 86 GLY A N 1
ATOM 667 C CA . GLY A 1 86 ? 19.047 -1.841 -5.169 1.00 92.88 86 GLY A CA 1
ATOM 668 C C . GLY A 1 86 ? 17.736 -1.536 -4.441 1.00 92.88 86 GLY A C 1
ATOM 669 O O . GLY A 1 86 ? 17.347 -2.245 -3.519 1.00 92.88 86 GLY A O 1
ATOM 670 N N . THR A 1 87 ? 17.058 -0.447 -4.800 1.00 95.31 87 THR A N 1
ATOM 671 C CA . THR A 1 87 ? 15.752 -0.110 -4.208 1.00 95.31 87 THR A CA 1
ATOM 672 C C . THR A 1 87 ? 14.639 -0.796 -4.985 1.00 95.31 87 THR A C 1
ATOM 674 O O . THR A 1 87 ? 14.499 -0.575 -6.184 1.00 95.31 87 THR A O 1
ATOM 677 N N . ILE A 1 88 ? 13.833 -1.588 -4.288 1.00 96.69 88 ILE A N 1
ATOM 678 C CA . ILE A 1 88 ? 12.679 -2.300 -4.839 1.00 96.69 88 ILE A CA 1
ATOM 679 C C . ILE A 1 88 ? 11.424 -1.963 -4.033 1.00 96.69 88 ILE A C 1
ATOM 681 O O . ILE A 1 88 ? 11.517 -1.476 -2.902 1.00 96.69 88 ILE A O 1
ATOM 685 N N . GLN A 1 89 ? 10.257 -2.265 -4.594 1.00 97.56 89 GLN A N 1
ATOM 686 C CA . GLN A 1 89 ? 9.002 -2.272 -3.853 1.00 97.56 89 GLN A CA 1
ATOM 687 C C . GLN A 1 89 ? 8.496 -3.682 -3.590 1.00 97.56 89 GLN A C 1
ATOM 689 O O . GLN A 1 89 ? 8.733 -4.608 -4.362 1.00 97.56 89 GLN A O 1
ATOM 694 N N . GLN A 1 90 ? 7.746 -3.817 -2.507 1.00 98.38 90 GLN A N 1
ATOM 695 C CA . GLN A 1 90 ? 6.871 -4.947 -2.228 1.00 98.38 90 GLN A CA 1
ATOM 696 C C . GLN A 1 90 ? 5.454 -4.425 -2.010 1.00 98.38 90 GLN A C 1
ATOM 698 O O . GLN A 1 90 ? 5.257 -3.246 -1.703 1.00 98.38 90 GLN A O 1
ATOM 703 N N . LEU A 1 91 ? 4.468 -5.307 -2.151 1.00 98.75 91 LEU A N 1
ATOM 704 C CA . LEU A 1 91 ? 3.100 -4.986 -1.769 1.00 98.75 91 LEU A CA 1
ATOM 705 C C . LEU A 1 91 ? 2.891 -5.301 -0.285 1.00 98.75 91 LEU A C 1
ATOM 707 O O . LEU A 1 91 ? 3.189 -6.408 0.171 1.00 98.75 91 LEU A O 1
ATOM 711 N N . GLY A 1 92 ? 2.382 -4.321 0.455 1.00 98.69 92 GLY A N 1
ATOM 712 C CA . GLY A 1 92 ? 1.869 -4.476 1.808 1.00 98.69 92 GLY A CA 1
ATOM 713 C C . GLY A 1 92 ? 0.342 -4.480 1.823 1.00 98.69 92 GLY A C 1
ATOM 714 O O . GLY A 1 92 ? -0.273 -3.697 1.103 1.00 98.69 92 GLY A O 1
ATOM 715 N N . ILE A 1 93 ? -0.264 -5.319 2.662 1.00 98.62 93 ILE A N 1
ATOM 716 C CA . ILE A 1 93 ? -1.693 -5.289 2.986 1.00 98.62 93 ILE A CA 1
ATOM 717 C C . ILE A 1 93 ? -1.847 -4.964 4.467 1.00 98.62 93 ILE A C 1
ATOM 719 O O . ILE A 1 93 ? -1.423 -5.741 5.325 1.00 98.62 93 ILE A O 1
ATOM 723 N N . VAL A 1 94 ? -2.446 -3.813 4.758 1.00 98.19 94 VAL A N 1
ATOM 724 C CA . VAL A 1 94 ? -2.832 -3.415 6.112 1.00 98.19 94 VAL A CA 1
ATOM 725 C C . VAL A 1 94 ? -4.216 -3.971 6.404 1.00 98.19 94 VAL A C 1
ATOM 727 O O . VAL A 1 94 ? -5.167 -3.634 5.706 1.00 98.19 94 VAL A O 1
ATOM 730 N N . ASP A 1 95 ? -4.327 -4.784 7.446 1.00 96.88 95 ASP A N 1
ATOM 731 C CA . ASP A 1 95 ? -5.590 -5.200 8.043 1.00 96.88 95 ASP A CA 1
ATOM 732 C C . ASP A 1 95 ? -5.934 -4.248 9.191 1.00 96.88 95 ASP A C 1
ATOM 734 O O . ASP A 1 95 ? -5.297 -4.257 10.250 1.00 96.88 95 ASP A O 1
ATOM 738 N N . VAL A 1 96 ? -6.935 -3.395 8.966 1.00 94.62 96 VAL A N 1
ATOM 739 C CA . VAL A 1 96 ? -7.353 -2.356 9.917 1.00 94.62 96 VAL A CA 1
ATOM 740 C C . VAL A 1 96 ? -7.936 -2.971 11.187 1.00 94.62 96 VAL A C 1
ATOM 742 O O . VAL A 1 96 ? -7.714 -2.455 12.284 1.00 94.62 96 VAL A O 1
ATOM 745 N N . LYS A 1 97 ? -8.661 -4.086 11.059 1.00 92.19 97 LYS A N 1
ATOM 746 C CA . LYS A 1 97 ? -9.345 -4.740 12.177 1.00 92.19 97 LYS A CA 1
ATOM 747 C C . LYS A 1 97 ? -8.360 -5.477 13.074 1.00 92.19 97 LYS A C 1
ATOM 749 O O . LYS A 1 97 ? -8.414 -5.332 14.294 1.00 92.19 97 LYS A O 1
ATOM 754 N N . HIS A 1 98 ? -7.476 -6.271 12.478 1.00 94.50 98 HIS A N 1
ATOM 755 C CA . HIS A 1 98 ? -6.497 -7.069 13.214 1.00 94.50 98 HIS A CA 1
ATOM 756 C C . HIS A 1 98 ? -5.236 -6.276 13.570 1.00 94.50 98 HIS A C 1
ATOM 758 O O . HIS A 1 98 ? -4.446 -6.744 14.387 1.00 94.50 98 HIS A O 1
ATOM 764 N N . ARG A 1 99 ? -5.080 -5.060 13.025 1.00 94.00 99 ARG A N 1
ATOM 765 C CA . ARG A 1 99 ? -3.905 -4.195 13.199 1.00 94.00 99 ARG A CA 1
ATOM 766 C C . ARG A 1 99 ? -2.629 -4.917 12.798 1.00 94.00 99 ARG A C 1
ATOM 768 O O . ARG A 1 99 ? -1.677 -5.024 13.568 1.00 94.00 99 ARG A O 1
ATOM 775 N N . GLU A 1 100 ? -2.616 -5.417 11.574 1.00 97.38 100 GLU A N 1
ATOM 776 C CA . GLU A 1 100 ? -1.473 -6.137 11.025 1.00 97.38 100 GLU A CA 1
ATOM 777 C C . GLU A 1 100 ? -1.111 -5.595 9.651 1.00 97.38 100 GLU A C 1
ATOM 779 O O . GLU A 1 100 ? -1.971 -5.202 8.872 1.00 97.38 100 GLU A O 1
ATOM 784 N N . LEU A 1 101 ? 0.179 -5.594 9.347 1.00 98.56 101 LEU A N 1
ATOM 785 C CA . LEU A 1 101 ? 0.705 -5.366 8.014 1.00 98.56 101 LEU A CA 1
ATOM 786 C C . LEU A 1 101 ? 1.322 -6.669 7.514 1.00 98.56 101 LEU A C 1
ATOM 788 O O . LEU A 1 101 ? 2.323 -7.138 8.057 1.00 98.56 101 LEU A O 1
ATOM 792 N N . LYS A 1 102 ? 0.741 -7.241 6.461 1.00 98.62 102 LYS A N 1
ATOM 793 C CA . LYS A 1 102 ? 1.316 -8.369 5.723 1.00 98.62 102 LYS A CA 1
ATOM 794 C C . LYS A 1 102 ? 2.129 -7.833 4.555 1.00 98.62 102 LYS A C 1
ATOM 796 O O . LYS A 1 102 ? 1.597 -7.079 3.750 1.00 98.62 102 LYS A O 1
ATOM 801 N N . ILE A 1 103 ? 3.392 -8.225 4.440 1.00 98.69 103 ILE A N 1
ATOM 802 C CA . ILE A 1 103 ? 4.266 -7.850 3.322 1.00 98.69 103 ILE A CA 1
ATOM 803 C C . ILE A 1 103 ? 4.537 -9.093 2.487 1.00 98.69 103 ILE A C 1
ATOM 805 O O . ILE A 1 103 ? 4.932 -10.133 3.020 1.00 98.69 103 ILE A O 1
ATOM 809 N N . TYR A 1 104 ? 4.326 -8.991 1.180 1.00 98.69 104 TYR A N 1
ATOM 810 C CA . TYR A 1 104 ? 4.438 -10.112 0.255 1.00 98.69 104 TYR A CA 1
ATOM 811 C C . TYR A 1 104 ? 5.816 -10.179 -0.401 1.00 98.69 104 TYR A C 1
ATOM 813 O O . TYR A 1 104 ? 6.450 -9.165 -0.675 1.00 98.69 104 TYR A O 1
ATOM 821 N N . SER A 1 105 ? 6.274 -11.396 -0.692 1.00 97.81 105 SER A N 1
ATOM 822 C CA . SER A 1 105 ? 7.624 -11.657 -1.216 1.00 97.81 105 SER A CA 1
ATOM 823 C C . SER A 1 105 ? 7.848 -11.196 -2.660 1.00 97.81 105 SER A C 1
ATOM 825 O O . SER A 1 105 ? 8.992 -11.028 -3.081 1.00 97.81 105 SER A O 1
ATOM 827 N N . LYS A 1 106 ? 6.773 -10.982 -3.429 1.00 98.00 106 LYS A N 1
ATOM 828 C CA . LYS A 1 106 ? 6.861 -10.502 -4.811 1.00 98.00 106 LYS A CA 1
ATOM 829 C C . LYS A 1 106 ? 7.391 -9.072 -4.830 1.00 98.00 106 LYS A C 1
ATOM 831 O O . LYS A 1 106 ? 6.936 -8.220 -4.069 1.00 98.00 106 LYS A O 1
ATOM 836 N N . THR A 1 107 ? 8.356 -8.828 -5.708 1.00 97.75 107 THR A N 1
ATOM 837 C CA . THR A 1 107 ? 9.049 -7.542 -5.815 1.00 97.75 107 THR A CA 1
ATOM 838 C C . THR A 1 107 ? 8.649 -6.812 -7.085 1.00 97.75 107 THR A C 1
ATOM 840 O O . THR A 1 107 ? 8.511 -7.442 -8.131 1.00 97.75 107 THR A O 1
ATOM 843 N N . PHE A 1 108 ? 8.568 -5.493 -7.001 1.00 97.62 108 PHE A N 1
ATOM 844 C CA . PHE A 1 108 ? 8.183 -4.587 -8.077 1.00 97.62 108 PHE A CA 1
ATOM 845 C C . PHE A 1 108 ? 9.199 -3.449 -8.201 1.00 97.62 108 PHE A C 1
ATOM 847 O O . PHE A 1 108 ? 10.000 -3.213 -7.290 1.00 97.62 108 PHE A O 1
ATOM 854 N N . ARG A 1 109 ? 9.170 -2.739 -9.331 1.00 95.81 109 ARG A N 1
ATOM 855 C CA . ARG A 1 109 ? 10.007 -1.557 -9.568 1.00 95.81 109 ARG A CA 1
ATOM 856 C C . ARG A 1 109 ? 9.342 -0.325 -8.968 1.00 95.81 109 ARG A C 1
ATOM 858 O O . ARG A 1 109 ? 9.919 0.322 -8.099 1.00 95.81 109 ARG A O 1
ATOM 865 N N . VAL A 1 110 ? 8.133 -0.022 -9.438 1.00 97.06 110 VAL A N 1
ATOM 866 C CA . VAL A 1 110 ? 7.294 1.089 -8.968 1.00 97.06 110 VAL A CA 1
ATOM 867 C C . VAL A 1 110 ? 5.842 0.698 -9.200 1.00 97.06 110 VAL A C 1
ATOM 869 O O . VAL A 1 110 ? 5.423 0.581 -10.346 1.00 97.06 110 VAL A O 1
ATOM 872 N N . LEU A 1 111 ? 5.088 0.514 -8.128 1.00 98.06 111 LEU A N 1
ATOM 873 C CA . LEU A 1 111 ? 3.668 0.214 -8.148 1.00 98.06 111 LEU A CA 1
ATOM 874 C C . LEU A 1 111 ? 2.859 1.503 -8.221 1.00 98.06 111 LEU A C 1
ATOM 876 O O . LEU A 1 111 ? 2.941 2.347 -7.333 1.00 98.06 111 LEU A O 1
ATOM 880 N N . ASP A 1 112 ? 2.039 1.591 -9.256 1.00 97.56 112 ASP A N 1
ATOM 881 C CA . ASP A 1 112 ? 0.911 2.506 -9.364 1.00 97.56 112 ASP A CA 1
ATOM 882 C C . ASP A 1 112 ? -0.370 1.695 -9.133 1.00 97.56 112 ASP A C 1
ATOM 884 O O . ASP A 1 112 ? -0.835 0.971 -10.020 1.00 97.56 112 ASP A O 1
ATOM 888 N N . LEU A 1 113 ? -0.855 1.697 -7.889 1.00 97.81 113 LEU A N 1
ATOM 889 C CA . LEU A 1 113 ? -2.028 0.921 -7.481 1.00 97.81 113 LEU A CA 1
ATOM 890 C C . LEU A 1 113 ? -3.310 1.623 -7.935 1.00 97.81 113 LEU A C 1
ATOM 892 O O . LEU A 1 113 ? -3.428 2.838 -7.825 1.00 97.81 113 LEU A O 1
ATOM 896 N N . GLN A 1 114 ? -4.280 0.850 -8.422 1.00 95.94 114 GLN A N 1
ATOM 897 C CA . GLN A 1 114 ? -5.480 1.386 -9.077 1.00 95.94 114 GLN A CA 1
ATOM 898 C C . GLN A 1 114 ? -6.775 0.982 -8.376 1.00 95.94 114 GLN A C 1
ATOM 900 O O . GLN A 1 114 ? -7.654 1.818 -8.183 1.00 95.94 114 GLN A O 1
ATOM 905 N N . SER A 1 115 ? -6.912 -0.285 -7.981 1.00 96.69 115 SER A N 1
ATOM 906 C CA . SER A 1 115 ? -8.094 -0.753 -7.255 1.00 96.69 115 SER A CA 1
ATOM 907 C C . SER A 1 115 ? -7.781 -1.952 -6.373 1.00 96.69 115 SER A C 1
ATOM 909 O O . SER A 1 115 ? -6.775 -2.643 -6.553 1.00 96.69 115 SER A O 1
ATOM 911 N N . PHE A 1 116 ? -8.664 -2.193 -5.408 1.00 97.75 116 PHE A N 1
ATOM 912 C CA . PHE A 1 116 ? -8.627 -3.375 -4.567 1.00 97.75 116 PHE A CA 1
ATOM 913 C C . PHE A 1 116 ? -10.054 -3.861 -4.321 1.00 97.75 116 PHE A C 1
ATOM 915 O O . PHE A 1 116 ? -10.826 -3.231 -3.596 1.00 97.75 116 PHE A O 1
ATOM 922 N N . ASP A 1 117 ? -10.403 -4.987 -4.936 1.00 94.56 117 ASP A N 1
ATOM 923 C CA . ASP A 1 117 ? -11.706 -5.622 -4.793 1.00 94.56 117 ASP A CA 1
ATOM 924 C C . ASP A 1 117 ? -11.567 -7.125 -4.548 1.00 94.56 117 ASP A C 1
ATOM 926 O O . ASP A 1 117 ? -10.700 -7.799 -5.106 1.00 94.56 117 ASP A O 1
ATOM 930 N N . LYS A 1 118 ? -12.429 -7.652 -3.671 1.00 94.88 118 LYS A N 1
ATOM 931 C CA . LYS A 1 118 ? -12.378 -9.036 -3.185 1.00 94.88 118 LYS A CA 1
ATOM 932 C C . LYS A 1 118 ? -10.995 -9.351 -2.599 1.00 94.88 118 LYS A C 1
ATOM 934 O O . LYS A 1 118 ? -10.663 -8.897 -1.511 1.00 94.88 118 LYS A O 1
ATOM 939 N N . THR A 1 119 ? -10.191 -10.126 -3.315 1.00 97.25 119 THR A N 1
ATOM 940 C CA . THR A 1 119 ? -8.835 -10.522 -2.920 1.00 97.25 119 THR A CA 1
ATOM 941 C C . THR A 1 119 ? -7.783 -9.966 -3.877 1.00 97.25 119 THR A C 1
ATOM 943 O O . THR A 1 119 ? -6.594 -10.219 -3.698 1.00 97.25 119 THR A O 1
ATOM 946 N N . ILE A 1 120 ? -8.191 -9.207 -4.898 1.00 98.19 120 ILE A N 1
ATOM 947 C CA . ILE A 1 120 ? -7.319 -8.810 -5.997 1.00 98.19 120 ILE A CA 1
ATOM 948 C C . ILE A 1 120 ? -6.969 -7.331 -5.891 1.00 98.19 120 ILE A C 1
ATOM 950 O O . ILE A 1 120 ? -7.834 -6.456 -5.913 1.00 98.19 120 ILE A O 1
ATOM 954 N N . VAL A 1 121 ? -5.670 -7.055 -5.826 1.00 98.56 121 VAL A N 1
ATOM 955 C CA . VAL A 1 121 ? -5.117 -5.714 -6.005 1.00 98.56 121 VAL A CA 1
ATOM 956 C C . VAL A 1 121 ? -4.721 -5.548 -7.467 1.00 98.56 121 VAL A C 1
ATOM 958 O O . VAL A 1 121 ? -3.908 -6.312 -7.999 1.00 98.56 121 VAL A O 1
ATOM 961 N N . HIS A 1 122 ? -5.284 -4.529 -8.107 1.00 98.38 122 HIS A N 1
ATOM 962 C CA . HIS A 1 122 ? -4.971 -4.148 -9.475 1.00 98.38 122 HIS A CA 1
ATOM 963 C C . HIS A 1 122 ? -4.086 -2.910 -9.508 1.00 98.38 122 HIS A C 1
ATOM 965 O O . HIS A 1 122 ? -4.231 -1.984 -8.707 1.00 98.38 122 HIS A O 1
ATOM 971 N N . GLY A 1 123 ? -3.178 -2.878 -10.474 1.00 97.56 123 GLY A N 1
ATOM 972 C CA . GLY A 1 123 ? -2.308 -1.735 -10.684 1.00 97.56 123 GLY A CA 1
ATOM 973 C C . GLY A 1 123 ? -1.359 -1.941 -11.846 1.00 97.56 123 GLY A C 1
ATOM 974 O O . GLY A 1 123 ? -1.579 -2.769 -12.735 1.00 97.56 123 GLY A O 1
ATOM 975 N N . VAL A 1 124 ? -0.278 -1.178 -11.826 1.00 97.94 124 VAL A N 1
ATOM 976 C CA . VAL A 1 124 ? 0.748 -1.183 -12.859 1.00 97.94 124 VAL A CA 1
ATOM 977 C C . VAL A 1 124 ? 2.125 -1.173 -12.209 1.00 97.94 124 VAL A C 1
ATOM 979 O O . VAL A 1 124 ? 2.398 -0.335 -11.355 1.00 97.94 124 VAL A O 1
ATOM 982 N N . ASP A 1 125 ? 3.005 -2.074 -12.640 1.00 97.75 125 ASP A N 1
ATOM 983 C CA . ASP A 1 125 ? 4.431 -1.985 -12.343 1.00 97.75 125 ASP A CA 1
ATOM 984 C C . ASP A 1 125 ? 5.140 -1.162 -13.420 1.00 97.75 125 ASP A C 1
ATOM 986 O O . ASP A 1 125 ? 4.928 -1.345 -14.622 1.00 97.75 125 ASP A O 1
ATOM 990 N N . SER A 1 126 ? 6.013 -0.265 -12.966 1.00 95.00 126 SER A N 1
ATOM 991 C CA . SER A 1 126 ? 6.826 0.627 -13.789 1.00 95.00 126 SER A CA 1
ATOM 992 C C . SER A 1 126 ? 5.983 1.430 -14.793 1.00 95.00 126 SER A C 1
ATOM 994 O O . SER A 1 126 ? 6.149 1.315 -16.008 1.00 95.00 126 SER A O 1
ATOM 996 N N . PRO A 1 127 ? 5.066 2.283 -14.299 1.00 93.38 127 PRO A N 1
ATOM 997 C CA . PRO A 1 127 ? 4.064 2.959 -15.128 1.00 93.38 127 PRO A CA 1
ATOM 998 C C . PRO A 1 127 ? 4.655 3.867 -16.216 1.00 93.38 127 PRO A C 1
ATOM 1000 O O . PRO A 1 127 ? 3.999 4.089 -17.232 1.00 93.38 127 PRO A O 1
ATOM 1003 N N . ILE A 1 128 ? 5.883 4.368 -16.032 1.00 92.12 128 ILE A N 1
ATOM 1004 C CA . ILE A 1 128 ? 6.560 5.244 -17.001 1.00 92.12 128 ILE A CA 1
ATOM 1005 C C . ILE A 1 128 ? 7.355 4.446 -18.050 1.00 92.12 128 ILE A C 1
ATOM 1007 O O . ILE A 1 128 ? 7.386 4.835 -19.215 1.00 92.12 128 ILE A O 1
ATOM 1011 N N . TYR A 1 129 ? 7.991 3.333 -17.670 1.00 87.44 129 TYR A N 1
ATOM 1012 C CA . TYR A 1 129 ? 8.927 2.603 -18.533 1.00 87.44 129 TYR A CA 1
ATOM 1013 C C . TYR A 1 129 ? 8.719 1.094 -18.424 1.00 87.44 129 TYR A C 1
ATOM 1015 O O . TYR A 1 129 ? 8.801 0.543 -17.336 1.00 87.44 129 TYR A O 1
ATOM 1023 N N . ASN A 1 130 ? 8.551 0.390 -19.549 1.00 90.88 130 ASN A N 1
ATOM 1024 C CA . ASN A 1 130 ? 8.323 -1.065 -19.562 1.00 90.88 130 ASN A CA 1
ATOM 1025 C C . ASN A 1 130 ? 7.170 -1.469 -18.630 1.00 90.88 130 ASN A C 1
ATOM 1027 O O . ASN A 1 130 ? 7.349 -2.239 -17.682 1.00 90.88 130 ASN A O 1
ATOM 1031 N N . ARG A 1 131 ? 6.013 -0.867 -18.912 1.00 95.31 131 ARG A N 1
ATOM 1032 C CA . ARG A 1 131 ? 4.778 -0.987 -18.150 1.00 95.31 131 ARG A CA 1
ATOM 1033 C C . ARG A 1 131 ? 4.271 -2.427 -18.137 1.00 95.31 131 ARG A C 1
ATOM 1035 O O . ARG A 1 131 ? 4.049 -3.005 -19.198 1.00 95.31 131 ARG A O 1
ATOM 1042 N N . GLU A 1 132 ? 3.991 -2.952 -16.950 1.00 97.50 132 GLU A N 1
ATOM 1043 C CA . GLU A 1 132 ? 3.388 -4.275 -16.768 1.00 97.50 132 GLU A CA 1
ATOM 1044 C C . GLU A 1 132 ? 2.116 -4.176 -15.926 1.00 97.50 132 GLU A C 1
ATOM 1046 O O . GLU A 1 132 ? 2.087 -3.504 -14.896 1.00 97.50 132 GLU A O 1
ATOM 1051 N N . THR A 1 133 ? 1.042 -4.834 -16.362 1.00 97.81 133 THR A N 1
ATOM 1052 C CA . THR A 1 133 ? -0.201 -4.896 -15.583 1.00 97.81 133 THR A CA 1
ATOM 1053 C C . THR A 1 133 ? -0.016 -5.804 -14.374 1.00 97.81 133 THR A C 1
ATOM 1055 O O . THR A 1 133 ? 0.471 -6.928 -14.497 1.00 97.81 133 THR A O 1
ATOM 1058 N N . VAL A 1 134 ? -0.471 -5.341 -13.213 1.00 98.12 134 VAL A N 1
ATOM 1059 C CA . VAL A 1 134 ? -0.476 -6.106 -11.967 1.00 98.12 134 VAL A CA 1
ATOM 1060 C C . VAL A 1 134 ? -1.900 -6.559 -11.662 1.00 98.12 134 VAL A C 1
ATOM 1062 O O . VAL A 1 134 ? -2.826 -5.755 -11.588 1.00 98.12 134 VAL A O 1
ATOM 1065 N N . SER A 1 135 ? -2.053 -7.868 -11.472 1.00 98.19 135 SER A N 1
ATOM 1066 C CA . SER A 1 135 ? -3.217 -8.506 -10.858 1.00 98.19 135 SER A CA 1
ATOM 1067 C C . SER A 1 135 ? -2.679 -9.396 -9.748 1.00 98.19 135 SER A C 1
ATOM 1069 O O . SER A 1 135 ? -2.036 -10.408 -10.030 1.00 98.19 135 SER A O 1
ATOM 1071 N N . PHE A 1 136 ? -2.847 -8.966 -8.502 1.00 98.50 136 PHE A N 1
ATOM 1072 C CA . PHE A 1 136 ? -2.204 -9.575 -7.343 1.00 98.50 136 PHE A CA 1
ATOM 1073 C C . PHE A 1 136 ? -3.255 -10.132 -6.388 1.00 98.50 136 PHE A C 1
ATOM 1075 O O . PHE A 1 136 ? -4.000 -9.361 -5.791 1.00 98.50 136 PHE A O 1
ATOM 1082 N N . ASP A 1 137 ? -3.308 -11.454 -6.242 1.00 98.38 137 ASP A N 1
ATOM 1083 C CA . ASP A 1 137 ? -4.257 -12.120 -5.351 1.00 98.38 137 ASP A CA 1
ATOM 1084 C C . ASP A 1 137 ? -3.643 -12.349 -3.966 1.00 98.38 137 ASP A C 1
ATOM 1086 O O . ASP A 1 137 ? -2.725 -13.155 -3.790 1.00 98.38 137 ASP A O 1
ATOM 1090 N N . ILE A 1 138 ? -4.167 -11.638 -2.971 1.00 98.06 138 ILE A N 1
ATOM 1091 C CA . ILE A 1 138 ? -3.631 -11.624 -1.609 1.00 98.06 138 ILE A CA 1
ATOM 1092 C C . ILE A 1 138 ? -3.776 -12.967 -0.875 1.00 98.06 138 ILE A C 1
ATOM 1094 O O . ILE A 1 138 ? -3.118 -13.153 0.153 1.00 98.06 138 ILE A O 1
ATOM 1098 N N . GLU A 1 139 ? -4.611 -13.885 -1.373 1.00 97.81 139 GLU A N 1
ATOM 1099 C CA . GLU A 1 139 ? -4.819 -15.213 -0.780 1.00 97.81 139 GLU A CA 1
ATOM 1100 C C . GLU A 1 139 ? -3.840 -16.269 -1.306 1.00 97.81 139 GLU A C 1
ATOM 1102 O O . GLU A 1 139 ? -3.539 -17.235 -0.602 1.00 97.81 139 GLU A O 1
ATOM 1107 N N . THR A 1 140 ? -3.328 -16.094 -2.526 1.00 97.75 140 THR A N 1
ATOM 1108 C CA . THR A 1 140 ? -2.467 -17.085 -3.193 1.00 97.75 140 THR A CA 1
ATOM 1109 C C . THR A 1 140 ? -1.000 -16.667 -3.233 1.00 97.75 140 THR A C 1
ATOM 1111 O O . THR A 1 140 ? -0.108 -17.519 -3.268 1.00 97.75 140 THR A O 1
ATOM 1114 N N . GLU A 1 141 ? -0.728 -15.362 -3.206 1.00 98.19 141 GLU A N 1
ATOM 1115 C CA . GLU A 1 141 ? 0.625 -14.825 -3.259 1.00 98.19 141 GLU A CA 1
ATOM 1116 C C . GLU A 1 141 ? 1.387 -15.065 -1.945 1.00 98.19 141 GLU A C 1
ATOM 1118 O O . GLU A 1 141 ? 0.855 -15.002 -0.833 1.00 98.19 141 GLU A O 1
ATOM 1123 N N . LYS A 1 142 ? 2.691 -15.330 -2.057 1.00 98.44 142 LYS A N 1
ATOM 1124 C CA . LYS A 1 142 ? 3.519 -15.711 -0.906 1.00 98.44 142 LYS A CA 1
ATOM 1125 C C . LYS A 1 142 ? 3.778 -14.525 0.027 1.00 98.44 142 LYS A C 1
ATOM 1127 O O . LYS A 1 142 ? 4.440 -13.557 -0.363 1.00 98.44 142 LYS A O 1
ATOM 1132 N N . VAL A 1 143 ? 3.380 -14.674 1.289 1.00 98.50 143 VAL A N 1
ATOM 1133 C CA . VAL A 1 143 ? 3.699 -13.741 2.381 1.00 98.50 143 VAL A CA 1
ATOM 1134 C C .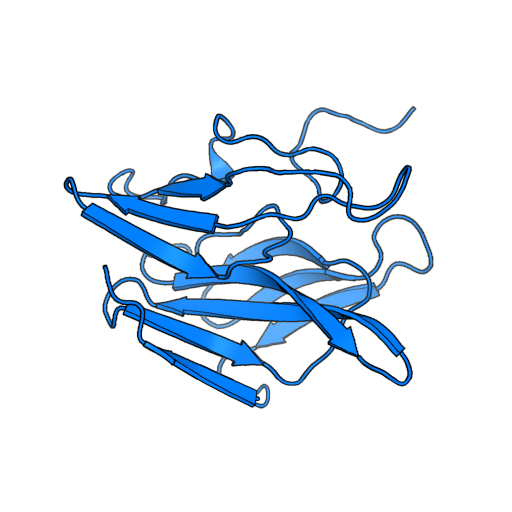 VAL A 1 143 ? 5.171 -13.885 2.783 1.00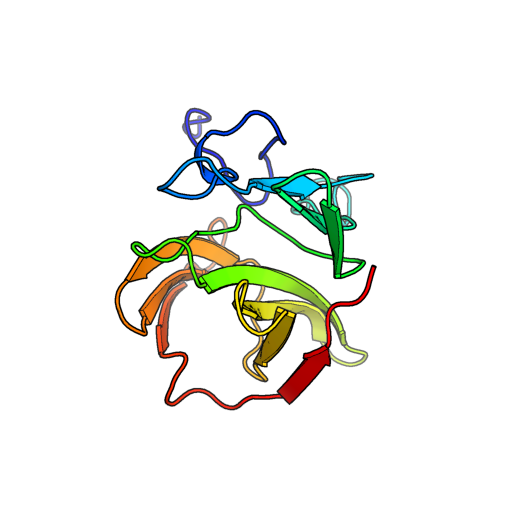 98.50 143 VAL A C 1
ATOM 1136 O O . VAL A 1 143 ? 5.665 -14.992 2.995 1.00 98.50 143 VAL A O 1
ATOM 1139 N N . GLU A 1 144 ? 5.883 -12.763 2.872 1.00 98.25 144 GLU A N 1
ATOM 1140 C CA . GLU A 1 144 ? 7.257 -12.695 3.386 1.00 98.25 144 GLU A CA 1
ATOM 1141 C C . GLU A 1 144 ? 7.274 -12.442 4.894 1.00 98.25 144 GLU A C 1
ATOM 1143 O O . GLU A 1 144 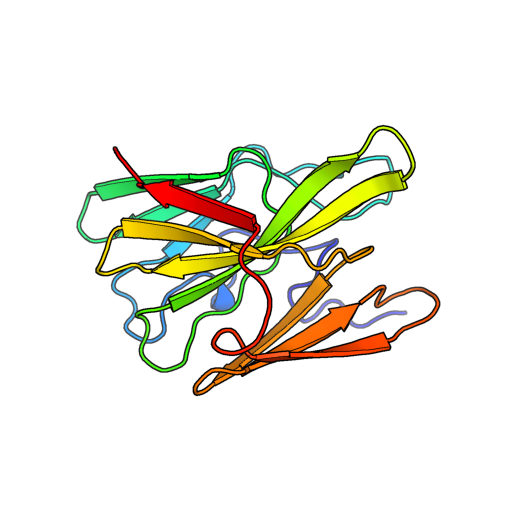? 8.030 -13.084 5.619 1.00 98.25 144 GLU A O 1
ATOM 1148 N N . SER A 1 145 ? 6.449 -11.510 5.373 1.00 97.88 145 SER A N 1
ATOM 1149 C CA . SER A 1 145 ? 6.401 -11.150 6.790 1.00 97.88 145 SER A CA 1
ATOM 1150 C C . SER A 1 145 ? 5.034 -10.618 7.208 1.00 97.88 145 SER A C 1
ATOM 1152 O O . SER A 1 145 ? 4.249 -10.149 6.383 1.00 97.88 145 SER A O 1
ATOM 1154 N N . ILE A 1 146 ? 4.760 -10.705 8.510 1.00 98.25 146 ILE A N 1
ATOM 1155 C CA . ILE A 1 146 ? 3.576 -10.137 9.157 1.00 98.25 146 ILE A CA 1
ATOM 1156 C C . ILE A 1 146 ? 4.062 -9.304 10.340 1.00 98.25 146 ILE A C 1
ATOM 1158 O O . ILE A 1 146 ? 4.815 -9.795 11.182 1.00 98.25 146 ILE A O 1
ATOM 1162 N N . ILE A 1 147 ? 3.645 -8.045 10.393 1.00 97.69 147 ILE A N 1
ATOM 1163 C CA . ILE A 1 147 ? 4.041 -7.074 11.411 1.00 97.69 147 ILE A CA 1
ATOM 1164 C C . ILE A 1 147 ? 2.786 -6.641 12.160 1.00 97.69 147 ILE A C 1
ATOM 1166 O O . ILE A 1 147 ? 1.827 -6.181 11.545 1.00 97.69 147 ILE A O 1
ATOM 1170 N N . LYS A 1 148 ? 2.790 -6.752 13.491 1.00 97.25 148 LYS A N 1
ATOM 1171 C CA . LYS A 1 148 ? 1.723 -6.176 14.316 1.00 97.25 148 LYS A CA 1
ATOM 1172 C C . LYS A 1 148 ? 1.894 -4.668 14.412 1.00 97.25 148 LYS A C 1
ATOM 1174 O O . LYS A 1 148 ? 2.988 -4.183 14.699 1.00 97.25 148 LYS A O 1
ATOM 1179 N N . LEU A 1 149 ? 0.805 -3.947 14.194 1.00 94.19 149 LEU A N 1
ATOM 1180 C CA . LEU A 1 149 ? 0.760 -2.498 14.253 1.00 94.19 149 LEU A CA 1
ATOM 1181 C C . LEU A 1 149 ? 0.394 -2.070 15.675 1.00 94.19 149 LEU A C 1
ATOM 1183 O O . LEU A 1 149 ? -0.697 -2.355 16.172 1.00 94.19 149 LEU A O 1
ATOM 1187 N N . THR A 1 150 ? 1.328 -1.399 16.338 1.00 87.81 150 THR A N 1
ATOM 1188 C CA . THR A 1 150 ? 1.163 -0.867 17.694 1.00 87.81 150 THR A CA 1
ATOM 1189 C C . THR A 1 150 ? 1.244 0.656 17.671 1.00 87.81 150 THR A C 1
ATOM 1191 O O . THR A 1 150 ? 1.927 1.225 16.813 1.00 87.81 150 THR A O 1
ATOM 1194 N N . ASN A 1 151 ? 0.546 1.297 18.609 1.00 68.88 151 ASN A N 1
ATOM 1195 C CA . ASN A 1 151 ? 0.674 2.735 18.869 1.00 68.88 151 ASN A CA 1
ATOM 1196 C C . ASN A 1 151 ? 1.973 3.046 19.613 1.00 68.88 151 ASN A C 1
ATOM 1198 O O . ASN A 1 151 ? 2.414 2.176 20.401 1.00 68.88 151 ASN A O 1
#

Radius of gyration: 14.33 Å; Cα contacts (8 Å, |Δi|>4): 362; chains: 1; bounding box: 38×34×40 Å